Protein AF-A0A840ZL18-F1 (afdb_monomer_lite)

Secondary structure (DSSP, 8-state):
-----SGGGGGS--HHHHHHHHHHHHS---SHHHHHHHHHHHHHHT-------TTEEEEEETTEEEEEETTS------TTBTTHHHHHHHHHHHHHHTT--HHHHHHHHHHHHHHHT-S--BPPPPPP---TT---

Radius of gyration: 26.8 Å; chains: 1; bounding box: 100×50×44 Å

Sequence (136 aa):
MQHARSDYGHIQDTSAARELAELILSMQMGTPQGLRARQLARQVLGVPDHGEFAGRVPIHTNGTLRVIPKDEPVFLIRGQDVAGGDAVRAWADLAEKVGGAPDILAVARDHAAKMDAWPKKKVPDFAPTYNAGSRP

Foldseek 3Di:
DDDPDPPVVVVPPCVVVLVQLVVLCPDPDDDPVSQVSVVVSCVSVVNPPPDVPPQWDWDADPNDIDIGGNPDDDDDQDLQEPCRLVVLLVVLVVCVVVPHDPVVSVVSNVVSVVSVVDPHHDYPDDDPPPPPPDDD

Structure (mmCIF, N/CA/C/O backbone):
data_AF-A0A840ZL18-F1
#
_entry.id   AF-A0A840ZL18-F1
#
loop_
_atom_site.group_PDB
_atom_site.id
_atom_site.type_symbol
_atom_site.label_atom_id
_atom_site.label_alt_id
_atom_site.label_comp_id
_atom_site.label_asym_id
_atom_site.label_entity_id
_atom_site.label_seq_id
_atom_site.pdbx_PDB_ins_code
_atom_site.Cartn_x
_atom_site.Cartn_y
_atom_site.Cartn_z
_atom_site.occupancy
_atom_site.B_iso_or_equiv
_atom_site.auth_seq_id
_atom_site.auth_comp_id
_atom_site.auth_asym_id
_atom_site.auth_atom_id
_atom_site.pdbx_PDB_model_num
ATOM 1 N N . MET A 1 1 ? -55.539 30.199 31.048 1.00 42.22 1 MET A N 1
ATOM 2 C CA . MET A 1 1 ? -54.533 29.169 30.712 1.00 42.22 1 MET A CA 1
ATOM 3 C C . MET A 1 1 ? -53.332 29.876 30.103 1.00 42.22 1 MET A C 1
ATOM 5 O O . MET A 1 1 ? -53.420 30.316 28.967 1.00 42.22 1 MET A O 1
ATOM 9 N N . GLN A 1 2 ? -52.269 30.097 30.879 1.00 43.41 2 GLN A N 1
ATOM 10 C CA . GLN A 1 2 ? -51.015 30.665 30.368 1.00 43.41 2 GLN A CA 1
ATOM 11 C C . GLN A 1 2 ? -50.229 29.561 29.649 1.00 43.41 2 GLN A C 1
ATOM 13 O O . GLN A 1 2 ? -50.043 28.473 30.188 1.00 43.41 2 GLN A O 1
ATOM 18 N N . HIS A 1 3 ? -49.838 29.821 28.401 1.00 46.09 3 HIS A N 1
ATOM 19 C CA . HIS A 1 3 ? -49.130 28.875 27.545 1.00 46.09 3 HIS A CA 1
ATOM 20 C C . HIS A 1 3 ? -47.673 28.688 27.998 1.00 46.09 3 HIS A C 1
ATOM 22 O O . HIS A 1 3 ? -46.842 29.573 27.815 1.00 46.09 3 HIS A O 1
ATOM 28 N N . ALA A 1 4 ? -47.355 27.498 28.510 1.00 53.34 4 ALA A N 1
ATOM 29 C CA . ALA A 1 4 ? -45.996 27.011 28.751 1.00 53.34 4 ALA A CA 1
ATOM 30 C C . ALA A 1 4 ? -45.297 26.643 27.423 1.00 53.34 4 ALA A C 1
ATOM 32 O O . ALA A 1 4 ? -45.231 25.473 27.046 1.00 53.34 4 ALA A O 1
ATOM 33 N N . ARG A 1 5 ? -44.852 27.644 26.651 1.00 54.97 5 ARG A N 1
ATOM 34 C CA . ARG A 1 5 ? -44.162 27.425 25.360 1.00 54.97 5 ARG A CA 1
ATOM 35 C C . ARG A 1 5 ? -42.881 28.248 25.141 1.00 54.97 5 ARG A C 1
ATOM 37 O O . ARG A 1 5 ? -42.350 28.204 24.039 1.00 54.97 5 ARG A O 1
ATOM 44 N N . SER A 1 6 ? -42.344 28.940 26.149 1.00 50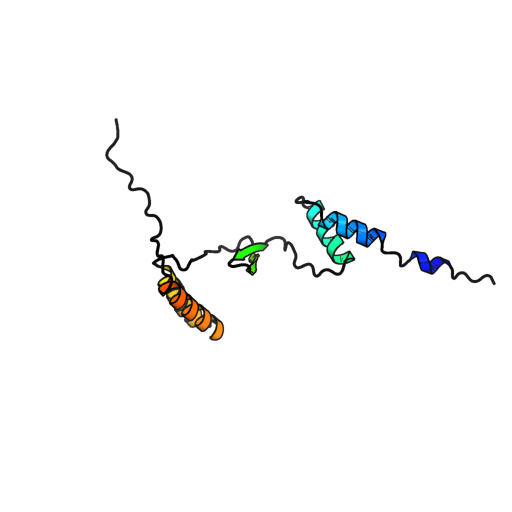.28 6 SER A N 1
ATOM 45 C CA . SER A 1 6 ? -41.041 29.630 26.029 1.00 50.28 6 SER A CA 1
ATOM 46 C C . SER A 1 6 ? -39.830 28.720 26.260 1.00 50.28 6 SER A C 1
ATOM 48 O O . SER A 1 6 ? -38.746 29.013 25.767 1.00 50.28 6 SER A O 1
ATOM 50 N N . ASP A 1 7 ? -40.005 27.598 26.959 1.00 51.28 7 ASP A N 1
ATOM 51 C CA . ASP A 1 7 ? -38.866 26.875 27.551 1.00 51.28 7 ASP A CA 1
ATOM 52 C C . ASP A 1 7 ? -38.237 25.830 26.612 1.00 51.28 7 ASP A C 1
ATOM 54 O O . ASP A 1 7 ? -37.193 25.257 26.915 1.00 51.28 7 ASP A O 1
ATOM 58 N N . TYR A 1 8 ? -38.817 25.616 25.425 1.00 48.91 8 TYR A N 1
ATOM 59 C CA . TYR A 1 8 ? -38.255 24.704 24.421 1.00 48.91 8 TYR A CA 1
ATOM 60 C C . TYR A 1 8 ? -37.012 25.264 23.707 1.00 48.91 8 TYR A C 1
ATOM 62 O O . TYR A 1 8 ? -36.269 24.492 23.103 1.00 48.91 8 TYR A O 1
ATOM 70 N N . GLY A 1 9 ? -36.750 26.575 23.785 1.00 44.97 9 GLY A N 1
ATOM 71 C CA . GLY A 1 9 ? -35.599 27.207 23.124 1.00 44.97 9 GLY A CA 1
ATOM 72 C C . GLY A 1 9 ? -34.242 26.841 23.739 1.00 44.97 9 GLY A C 1
ATOM 73 O O . GLY A 1 9 ? -33.252 26.742 23.022 1.00 44.97 9 GLY A O 1
ATOM 74 N N . HIS A 1 10 ? -34.197 26.559 25.045 1.00 50.66 10 HIS A N 1
ATOM 75 C CA . HIS A 1 10 ? -32.960 26.185 25.746 1.00 50.66 10 HIS A CA 1
ATOM 76 C C . HIS A 1 10 ? -32.538 24.724 25.535 1.00 50.66 10 HIS A C 1
ATOM 78 O O . HIS A 1 10 ? -31.429 24.349 25.904 1.00 50.66 10 HIS A O 1
ATOM 84 N N . ILE A 1 11 ? -33.391 23.891 24.932 1.00 53.47 11 ILE A N 1
ATOM 85 C CA . ILE A 1 11 ? -33.136 22.452 24.756 1.00 53.47 11 ILE A CA 1
ATOM 86 C C . ILE A 1 11 ? -32.239 22.177 23.529 1.00 53.47 11 ILE A C 1
ATOM 88 O O . ILE A 1 11 ? -31.705 21.079 23.392 1.00 53.47 11 ILE A O 1
ATOM 92 N N . GLN A 1 12 ? -32.032 23.161 22.643 1.00 57.00 12 GLN A N 1
ATOM 93 C CA . GLN A 1 12 ? -31.304 22.971 21.377 1.00 57.00 12 GLN A CA 1
ATOM 94 C C . GLN A 1 12 ? -30.042 23.822 21.210 1.00 57.00 12 GLN A C 1
ATOM 96 O O . GLN A 1 12 ? -29.362 23.691 20.187 1.00 57.00 12 GLN A O 1
ATOM 101 N N . ASP A 1 13 ? -29.687 24.656 22.190 1.00 74.19 13 ASP A N 1
ATOM 102 C CA . ASP A 1 13 ? -28.427 25.391 22.123 1.00 74.19 13 ASP A CA 1
ATOM 103 C C . ASP A 1 13 ? -27.250 24.451 22.419 1.00 74.19 13 ASP A C 1
ATOM 105 O O . ASP A 1 13 ? -26.918 24.141 23.562 1.00 74.19 13 ASP A O 1
ATOM 109 N N . THR A 1 14 ? -26.643 23.952 21.345 1.00 83.44 14 THR A N 1
ATOM 110 C CA . THR A 1 14 ? -25.467 23.077 21.389 1.00 83.44 14 THR A CA 1
ATOM 111 C C . THR A 1 14 ? -24.169 23.842 21.136 1.00 83.44 14 THR A C 1
ATOM 113 O O . THR A 1 14 ? -23.118 23.211 21.030 1.00 83.44 14 THR A O 1
ATOM 116 N N . SER A 1 15 ? -24.207 25.181 21.056 1.00 86.62 15 SER A N 1
ATOM 117 C CA . SER A 1 15 ? -23.044 26.022 20.728 1.00 86.62 15 SER A CA 1
ATOM 118 C C . SER A 1 15 ? -21.866 25.757 21.667 1.00 86.62 15 SER A C 1
ATOM 120 O O . SER A 1 15 ? -20.801 25.343 21.212 1.00 86.62 15 SER A O 1
ATOM 122 N N . ALA A 1 16 ? -22.098 25.833 22.978 1.00 88.12 16 ALA A N 1
ATOM 123 C CA . ALA A 1 16 ? -21.084 25.567 23.995 1.00 88.12 16 ALA A CA 1
ATOM 124 C C . ALA A 1 16 ? -20.511 24.138 23.917 1.00 88.12 16 ALA A C 1
ATOM 126 O O . ALA A 1 16 ? -19.318 23.926 24.130 1.00 88.12 16 ALA A O 1
ATOM 127 N N . ALA A 1 17 ? -21.339 23.142 23.581 1.00 89.44 17 ALA A N 1
ATOM 128 C CA . ALA A 1 17 ? -20.882 21.761 23.423 1.00 89.44 17 ALA A CA 1
ATOM 129 C C . ALA A 1 17 ? -19.977 21.595 22.191 1.00 89.44 17 ALA A C 1
ATOM 131 O O . ALA A 1 17 ? -19.004 20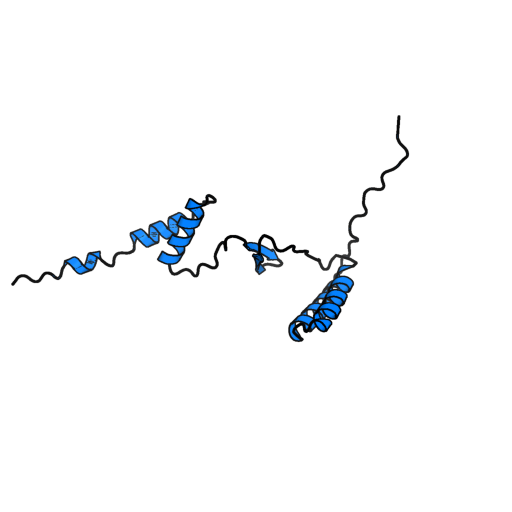.841 22.240 1.00 89.44 17 ALA A O 1
ATOM 132 N N . ARG A 1 18 ? -20.276 22.308 21.099 1.00 91.50 18 ARG A N 1
ATOM 133 C CA . ARG A 1 18 ? -19.463 22.309 19.875 1.00 91.50 18 ARG A CA 1
ATOM 134 C C . ARG A 1 18 ? -18.143 23.052 20.082 1.00 91.50 18 ARG A C 1
ATOM 136 O O . ARG A 1 18 ? -17.105 22.503 19.730 1.00 91.50 18 ARG A O 1
ATOM 143 N N . GLU A 1 19 ? -18.160 24.215 20.731 1.00 91.62 19 GLU A N 1
ATOM 144 C CA . GLU A 1 19 ? -16.941 24.965 21.080 1.00 91.62 19 GLU A CA 1
ATOM 145 C C . GLU A 1 19 ? -16.011 24.149 21.988 1.00 91.62 19 GLU A C 1
ATOM 147 O O . GLU A 1 19 ? -14.808 24.043 21.739 1.00 91.62 19 GLU A O 1
ATOM 152 N N . LEU A 1 20 ? -16.567 23.491 23.011 1.00 93.25 20 LEU A N 1
ATOM 153 C CA . LEU A 1 20 ? -15.802 22.590 23.871 1.00 93.25 20 LEU A CA 1
ATOM 154 C C . LEU A 1 20 ? -15.219 21.409 23.081 1.00 93.25 20 LEU A C 1
ATOM 156 O O . LEU A 1 20 ? -14.076 21.012 23.314 1.00 93.25 20 LEU A O 1
ATOM 160 N N . ALA A 1 21 ? -15.981 20.845 22.143 1.00 92.00 21 ALA A N 1
ATOM 161 C CA . ALA A 1 21 ? -15.506 19.760 21.296 1.00 92.00 21 ALA A CA 1
ATOM 162 C C . ALA A 1 21 ? -14.326 20.195 20.406 1.00 92.00 21 ALA A C 1
ATOM 164 O O . ALA A 1 21 ? -13.332 19.473 20.311 1.00 92.00 21 ALA A O 1
ATOM 165 N N . GLU A 1 22 ? -14.388 21.384 19.806 1.00 89.25 22 GLU A N 1
ATOM 166 C CA . GLU A 1 22 ? -13.284 21.959 19.027 1.00 89.25 22 GLU A CA 1
ATOM 167 C C . GLU A 1 22 ? -12.037 22.188 19.891 1.00 89.25 22 GLU A C 1
ATOM 169 O O . GLU A 1 22 ? -10.933 21.777 19.513 1.00 89.25 22 GLU A O 1
ATOM 174 N N . LEU A 1 23 ? -12.217 22.749 21.091 1.00 90.69 23 LEU A N 1
ATOM 175 C CA . LEU A 1 23 ? -11.133 22.958 22.048 1.00 90.69 23 LEU A CA 1
ATOM 176 C C . LEU A 1 23 ? -10.445 21.635 22.408 1.00 90.69 23 LEU A C 1
ATOM 178 O O . LEU A 1 23 ? -9.226 21.527 22.280 1.00 90.69 23 LEU A O 1
ATOM 182 N N . ILE A 1 24 ? -11.206 20.599 22.773 1.00 90.25 24 ILE A N 1
ATOM 183 C CA . ILE A 1 24 ? -10.672 19.266 23.101 1.00 90.25 24 ILE A CA 1
ATOM 184 C C . ILE A 1 24 ? -9.873 18.672 21.927 1.00 90.25 24 ILE A C 1
ATOM 186 O O . ILE A 1 24 ? -8.835 18.034 22.135 1.00 90.25 24 ILE A O 1
ATOM 190 N N . LEU A 1 25 ? -10.323 18.873 20.683 1.00 83.69 25 LEU A N 1
ATOM 191 C CA . LEU A 1 25 ? -9.617 18.369 19.501 1.00 83.69 25 LEU A CA 1
ATOM 192 C C . LEU A 1 25 ? -8.310 19.120 19.213 1.00 83.69 25 LEU A C 1
ATOM 194 O O . LEU A 1 25 ? -7.373 18.496 18.704 1.00 83.69 25 LEU A O 1
ATOM 198 N N . SER A 1 26 ? -8.212 20.395 19.601 1.00 83.88 26 SER A N 1
ATOM 199 C CA . SER A 1 26 ? -6.980 21.192 19.502 1.00 83.88 26 SER A CA 1
ATOM 200 C C . SER A 1 26 ? -5.896 20.798 20.520 1.00 83.88 26 SER A C 1
ATOM 202 O O . SER A 1 26 ? -4.713 21.057 20.299 1.00 83.88 26 SER A O 1
ATOM 204 N N . MET A 1 27 ? -6.266 20.134 21.622 1.00 85.19 27 MET A N 1
ATOM 205 C CA . MET A 1 27 ? -5.339 19.774 22.699 1.00 85.19 27 MET A CA 1
ATOM 206 C C . MET A 1 27 ? -4.550 18.491 22.388 1.00 85.19 27 MET A C 1
ATOM 208 O O . MET A 1 27 ? -5.108 17.490 21.931 1.00 85.19 27 MET A O 1
ATOM 212 N N . GLN A 1 28 ? -3.252 18.470 22.713 1.00 78.19 28 GLN A N 1
ATOM 213 C CA . GLN A 1 28 ? -2.401 17.273 22.612 1.00 78.19 28 GLN A CA 1
ATOM 214 C C . GLN A 1 28 ? -2.599 16.348 23.825 1.00 78.19 28 GLN A C 1
ATOM 216 O O . GLN A 1 28 ? -1.776 16.283 24.735 1.00 78.19 28 GLN A O 1
ATOM 221 N N . MET A 1 29 ? -3.729 15.644 23.856 1.00 79.62 29 MET A N 1
ATOM 222 C CA . MET A 1 29 ? -4.103 14.751 24.956 1.00 79.62 29 MET A CA 1
ATOM 223 C C . MET A 1 29 ? -3.864 13.283 24.583 1.00 79.62 29 MET A C 1
ATOM 225 O O . MET A 1 29 ? -4.596 12.735 23.765 1.00 79.62 29 MET A O 1
ATOM 229 N N . GLY A 1 30 ? -2.859 12.651 25.203 1.00 73.69 30 GLY A N 1
ATOM 230 C CA . GLY A 1 30 ? -2.481 11.247 24.959 1.00 73.69 30 GLY A CA 1
ATOM 231 C C . GLY A 1 30 ? -2.804 10.266 26.096 1.00 73.69 30 GLY A C 1
ATOM 232 O O . GLY A 1 30 ? -2.445 9.096 26.016 1.00 73.69 30 GLY A O 1
ATOM 233 N N . THR A 1 31 ? -3.447 10.718 27.177 1.00 86.06 31 THR A N 1
ATOM 234 C CA . THR A 1 31 ? -3.882 9.829 28.269 1.00 86.06 31 THR A CA 1
ATOM 235 C C . THR A 1 31 ? -5.146 9.056 27.874 1.00 86.06 31 THR A C 1
ATOM 237 O O . THR A 1 31 ? -5.911 9.546 27.041 1.00 86.06 31 THR A O 1
ATOM 240 N N . PRO A 1 32 ? -5.451 7.897 28.493 1.00 78.44 32 PRO A N 1
ATOM 241 C CA . PRO A 1 32 ? -6.671 7.139 28.190 1.00 78.44 32 PRO A CA 1
ATOM 242 C C . PRO A 1 32 ? -7.959 7.971 28.309 1.00 78.44 32 PRO A C 1
ATOM 244 O O . PRO A 1 32 ? -8.833 7.921 27.443 1.00 78.44 32 PRO A O 1
ATOM 247 N N . GLN A 1 33 ? -8.056 8.795 29.355 1.00 84.06 33 GLN A N 1
ATOM 248 C CA . GLN A 1 33 ? -9.168 9.723 29.556 1.00 84.06 33 GLN A CA 1
ATOM 249 C C . GLN A 1 33 ? -9.189 10.806 28.473 1.00 84.06 33 GLN A C 1
ATOM 251 O O . GLN A 1 33 ? -10.257 11.205 28.011 1.00 84.06 33 GLN A O 1
ATOM 256 N N . GLY A 1 34 ? -8.013 11.257 28.035 1.00 84.12 34 GLY A N 1
ATOM 257 C CA . GLY A 1 34 ? -7.897 12.263 26.996 1.00 84.12 34 GLY A CA 1
ATOM 258 C C . GLY A 1 34 ? -8.318 11.768 25.614 1.00 84.12 34 GLY A C 1
ATOM 259 O O . GLY A 1 34 ? -9.029 12.470 24.896 1.00 84.12 34 GLY A O 1
ATOM 260 N N . LEU A 1 35 ? -7.979 10.524 25.281 1.00 80.25 35 LEU A N 1
ATOM 261 C CA . LEU A 1 35 ? -8.453 9.862 24.067 1.00 80.25 35 LEU A CA 1
ATOM 262 C C . LEU A 1 35 ? -9.979 9.701 24.079 1.00 80.25 35 LEU A C 1
ATOM 264 O O . LEU A 1 35 ? -10.642 9.994 23.082 1.00 80.25 35 LEU A O 1
ATOM 268 N N . ARG A 1 36 ? -10.559 9.333 25.231 1.00 85.50 36 ARG A N 1
ATOM 269 C CA . ARG A 1 36 ? -12.018 9.249 25.398 1.00 85.50 36 ARG A CA 1
ATOM 270 C C . ARG A 1 36 ? -12.708 10.606 25.225 1.00 85.50 36 ARG A C 1
ATOM 272 O O . ARG A 1 36 ? -13.752 10.669 24.578 1.00 85.50 36 ARG A O 1
ATOM 279 N N . ALA A 1 37 ? -12.130 11.685 25.753 1.00 88.44 37 ALA A N 1
ATOM 280 C CA . ALA A 1 37 ? -12.656 13.039 25.569 1.00 88.44 37 ALA A CA 1
ATOM 281 C C . ALA A 1 37 ? -12.647 13.460 24.088 1.00 88.44 37 ALA A C 1
ATOM 283 O O . ALA A 1 37 ? -13.647 13.966 23.580 1.00 88.44 37 ALA A O 1
ATOM 284 N N . ARG A 1 38 ? -11.554 13.178 23.366 1.00 87.25 38 ARG A N 1
ATOM 285 C CA . ARG A 1 38 ? -11.427 13.458 21.923 1.00 87.25 38 ARG A CA 1
ATOM 286 C C . ARG A 1 38 ? -12.438 12.675 21.082 1.00 87.25 38 ARG A C 1
ATOM 288 O O . ARG A 1 38 ? -12.999 13.228 20.139 1.00 87.25 38 ARG A O 1
ATOM 295 N N . GLN A 1 39 ? -12.714 11.421 21.439 1.00 84.25 39 GLN A N 1
ATOM 296 C CA . GLN A 1 39 ? -13.758 10.620 20.796 1.00 84.25 39 GLN A CA 1
ATOM 297 C C . GLN A 1 39 ? -15.152 11.249 20.962 1.00 84.25 39 GLN A C 1
ATOM 299 O O . GLN A 1 39 ? -15.882 11.399 19.983 1.00 84.25 39 GLN A O 1
ATOM 304 N N . LEU A 1 40 ? -15.517 11.646 22.186 1.00 89.56 40 LEU A N 1
ATOM 305 C CA . LEU A 1 40 ? -16.807 12.290 22.465 1.00 89.56 40 LEU A CA 1
ATOM 306 C C . LEU A 1 40 ? -16.946 13.626 21.718 1.00 89.56 40 LEU A C 1
ATOM 308 O O . LEU A 1 40 ? -17.998 13.900 21.147 1.00 89.56 40 LEU A O 1
ATOM 312 N N . ALA A 1 41 ? -15.873 14.416 21.642 1.00 90.25 41 ALA A N 1
ATOM 313 C CA . ALA A 1 41 ? -15.848 15.662 20.880 1.00 90.25 41 ALA A CA 1
ATOM 314 C C . ALA A 1 41 ? -16.173 15.454 19.386 1.00 90.25 41 ALA A C 1
ATOM 316 O O . ALA A 1 41 ? -16.983 16.184 18.816 1.00 90.25 41 ALA A O 1
ATOM 317 N N . ARG A 1 42 ? -15.620 14.414 18.746 1.00 83.75 42 ARG A N 1
ATOM 318 C CA . ARG A 1 42 ? -15.952 14.083 17.345 1.00 83.75 42 ARG A CA 1
ATOM 319 C C . ARG A 1 42 ? -17.416 13.706 17.156 1.00 83.75 42 ARG A C 1
ATOM 321 O O . ARG A 1 42 ? -18.019 14.140 16.178 1.00 83.75 42 ARG A O 1
ATOM 328 N N . GLN A 1 43 ? -17.988 12.951 18.097 1.00 86.19 43 GLN A N 1
ATOM 329 C CA . GLN A 1 43 ? -19.409 12.584 18.069 1.00 86.19 43 GLN A CA 1
ATOM 330 C C . GLN A 1 43 ? -20.309 13.822 18.129 1.00 86.19 43 GLN A C 1
ATOM 332 O O . GLN A 1 43 ? -21.241 13.930 17.337 1.00 86.19 43 GLN A O 1
ATOM 337 N N . VAL A 1 44 ? -19.991 14.783 19.003 1.00 89.38 44 VAL A N 1
ATOM 338 C CA . VAL A 1 44 ? -20.718 16.062 19.109 1.00 89.38 44 VAL A CA 1
ATOM 339 C C . VAL A 1 44 ? -20.659 16.859 17.801 1.00 89.38 44 VAL A C 1
ATOM 341 O O . VAL A 1 44 ? -21.647 17.471 17.394 1.00 89.38 44 VAL A O 1
ATOM 344 N N . LEU A 1 45 ? -19.518 16.828 17.109 1.00 85.94 45 LEU A N 1
ATOM 345 C CA . LEU A 1 45 ? -19.323 17.548 15.850 1.00 85.94 45 LEU A CA 1
ATOM 346 C C . LEU A 1 45 ? -19.847 16.795 14.616 1.00 85.94 45 LEU A C 1
ATOM 348 O O . LEU A 1 45 ? -19.855 17.364 13.526 1.00 85.94 45 LEU A O 1
ATOM 352 N N . GLY A 1 46 ? -20.292 15.542 14.762 1.00 81.44 46 GLY A N 1
ATOM 353 C CA . GLY A 1 46 ? -20.686 14.693 13.634 1.00 81.44 46 GLY A CA 1
ATOM 354 C C . GLY A 1 46 ? -19.514 14.324 12.717 1.00 81.44 46 GLY A C 1
ATOM 355 O O . GLY A 1 46 ? -19.724 13.962 11.562 1.00 81.44 46 GLY A O 1
ATOM 356 N N . VAL A 1 47 ? -18.278 14.433 13.214 1.00 76.06 47 VAL A N 1
ATOM 357 C CA . VAL A 1 47 ? -17.077 14.038 12.475 1.00 76.06 47 VAL A CA 1
ATOM 358 C C . VAL A 1 47 ? -16.983 12.513 12.531 1.00 76.06 47 VAL A C 1
ATOM 360 O O . VAL A 1 47 ? -16.949 11.966 13.638 1.00 76.06 47 VAL A O 1
ATOM 363 N N . PRO A 1 48 ? -16.923 11.814 11.380 1.00 57.16 48 PRO A N 1
ATOM 364 C CA . PRO A 1 48 ? -16.717 10.375 11.353 1.00 57.16 48 PRO A CA 1
ATOM 365 C C . PRO A 1 48 ? -15.457 10.035 12.141 1.00 57.16 48 PRO A C 1
ATOM 367 O O . PRO A 1 48 ? -14.349 10.454 11.796 1.00 57.16 48 PRO A O 1
ATOM 370 N N . ASP A 1 49 ? -15.627 9.304 13.237 1.00 58.28 49 ASP A N 1
ATOM 371 C CA . ASP A 1 49 ? -14.497 8.853 14.028 1.00 58.28 49 ASP A CA 1
ATOM 372 C C . ASP A 1 49 ? -13.852 7.692 13.274 1.00 58.28 49 ASP A C 1
ATOM 374 O O . ASP A 1 49 ? -14.212 6.529 13.433 1.00 58.28 49 ASP A O 1
ATOM 378 N N . HIS A 1 50 ? -12.882 8.017 12.419 1.00 51.97 50 HIS A N 1
ATOM 379 C CA . HIS A 1 50 ? -11.974 7.014 11.866 1.00 51.97 50 HIS A CA 1
ATOM 380 C C . HIS A 1 50 ? -11.030 6.445 12.929 1.00 51.97 50 HIS A C 1
ATOM 382 O O . HIS A 1 50 ? -10.205 5.611 12.579 1.00 51.97 50 HIS A O 1
ATOM 388 N N . GLY A 1 51 ? -11.178 6.877 14.191 1.00 46.75 51 GLY A N 1
ATOM 389 C CA . GLY A 1 51 ? -10.611 6.268 15.376 1.00 46.75 51 GLY A CA 1
ATOM 390 C C . GLY A 1 51 ? -9.089 6.317 15.415 1.00 46.75 51 GLY A C 1
ATOM 391 O O . GLY A 1 51 ? -8.389 5.793 14.554 1.00 46.75 51 GLY A O 1
ATOM 392 N N . GLU A 1 52 ? -8.549 6.755 16.546 1.00 48.56 52 GLU A N 1
ATOM 393 C CA . GLU A 1 52 ? -7.552 5.864 17.129 1.00 48.56 52 GLU A CA 1
ATOM 394 C C . GLU A 1 52 ? -8.307 4.582 17.487 1.00 48.56 52 GLU A C 1
ATOM 396 O O . GLU A 1 52 ? -8.909 4.464 18.552 1.00 48.56 52 GLU A O 1
ATOM 401 N N . PHE A 1 53 ? -8.388 3.649 16.538 1.00 47.19 53 PHE A N 1
ATOM 402 C CA . PHE A 1 53 ? -8.827 2.303 16.857 1.00 47.19 53 PHE A CA 1
ATOM 403 C C . PHE A 1 53 ? -7.807 1.786 17.867 1.00 47.19 53 PHE A C 1
ATOM 405 O O . PHE A 1 53 ? -6.632 1.652 17.528 1.00 47.19 53 PHE A O 1
ATOM 412 N N . ALA A 1 54 ? -8.222 1.558 19.113 1.00 49.66 54 ALA A N 1
ATOM 413 C CA . ALA A 1 54 ? -7.373 0.915 20.105 1.00 49.66 54 ALA A CA 1
ATOM 414 C C . ALA A 1 54 ? -6.794 -0.363 19.472 1.00 49.66 54 ALA A C 1
ATOM 416 O O . ALA A 1 54 ? -7.541 -1.260 19.090 1.00 49.66 54 ALA A O 1
ATOM 417 N N . GLY A 1 55 ? -5.475 -0.391 19.261 1.00 62.72 55 GLY A N 1
ATOM 418 C CA . GLY A 1 55 ? -4.815 -1.477 18.535 1.00 62.72 55 GLY A CA 1
ATOM 419 C C . GLY A 1 55 ? -4.643 -1.274 17.025 1.00 62.72 55 GLY A C 1
ATOM 420 O O . GLY A 1 55 ? -4.408 -2.258 16.334 1.00 62.72 55 GLY A O 1
ATOM 421 N N . ARG A 1 56 ? -4.712 -0.049 16.487 1.00 68.69 56 ARG A N 1
ATOM 422 C CA . ARG A 1 56 ? -4.235 0.290 15.135 1.00 68.69 56 ARG A CA 1
ATOM 423 C C . ARG A 1 56 ? -3.285 1.489 15.150 1.00 68.69 56 ARG A C 1
ATOM 425 O O . ARG A 1 56 ? -3.396 2.356 16.011 1.00 68.69 56 ARG A O 1
ATOM 432 N N . VAL A 1 57 ? -2.360 1.543 14.196 1.00 76.81 57 VAL A N 1
ATOM 433 C CA . VAL A 1 57 ? -1.369 2.613 14.035 1.00 76.81 57 VAL A CA 1
ATOM 434 C C . VAL A 1 57 ? -1.464 3.248 12.641 1.00 76.81 57 VAL A C 1
ATOM 436 O O . VAL A 1 57 ? -1.655 2.536 11.648 1.00 76.81 57 VAL A O 1
ATOM 439 N N . PRO A 1 58 ? -1.361 4.587 12.536 1.00 80.31 58 PRO A N 1
ATOM 440 C CA . PRO A 1 58 ? -1.320 5.272 11.253 1.00 80.31 58 PRO A CA 1
ATOM 441 C C . PRO A 1 58 ? 0.065 5.138 10.604 1.00 80.31 58 PRO A C 1
ATOM 443 O O . PRO A 1 58 ? 1.089 5.401 11.231 1.00 80.31 58 PRO A O 1
ATOM 446 N N . ILE A 1 59 ? 0.097 4.802 9.318 1.00 81.31 59 ILE A N 1
ATOM 447 C CA . ILE A 1 59 ? 1.290 4.813 8.470 1.00 81.31 59 ILE A CA 1
ATOM 448 C C . ILE A 1 59 ? 1.084 5.826 7.350 1.00 81.31 59 ILE A C 1
ATOM 450 O O . ILE A 1 59 ? 0.123 5.743 6.586 1.00 81.31 59 ILE A O 1
ATOM 454 N N . HIS A 1 60 ? 2.029 6.754 7.220 1.00 84.25 60 HIS A N 1
ATOM 455 C CA . HIS A 1 60 ? 2.073 7.716 6.125 1.00 84.25 60 HIS A CA 1
ATOM 456 C C . HIS A 1 60 ? 3.125 7.279 5.103 1.00 84.25 60 HIS A C 1
ATOM 458 O O . HIS A 1 60 ? 4.306 7.178 5.428 1.00 84.25 60 HIS A O 1
ATOM 464 N N . THR A 1 61 ? 2.714 7.028 3.859 1.00 81.75 61 THR A N 1
ATOM 465 C CA . THR A 1 61 ? 3.625 6.676 2.754 1.00 81.75 61 THR A CA 1
ATOM 466 C C . THR A 1 61 ? 3.227 7.425 1.493 1.00 81.75 61 THR A C 1
ATOM 468 O O . THR A 1 61 ? 2.058 7.428 1.124 1.00 81.75 61 THR A O 1
ATOM 471 N N . ASN A 1 62 ? 4.186 8.086 0.833 1.00 80.06 62 ASN A N 1
ATOM 472 C CA . ASN A 1 62 ? 3.958 8.839 -0.411 1.00 80.06 62 ASN A CA 1
ATOM 473 C C . ASN A 1 62 ? 2.736 9.788 -0.348 1.00 80.06 62 ASN A C 1
ATOM 475 O O . ASN A 1 62 ? 1.947 9.853 -1.284 1.00 80.06 62 ASN A O 1
ATOM 479 N N . GLY A 1 63 ? 2.532 10.471 0.785 1.00 79.81 63 GLY A N 1
ATOM 480 C CA . GLY A 1 6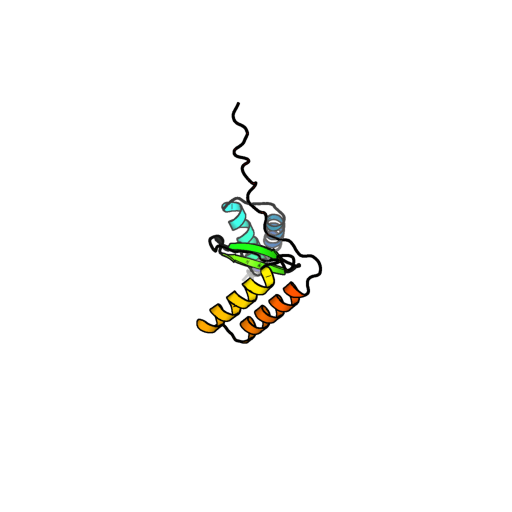3 ? 1.390 11.374 0.997 1.00 79.81 63 GLY A CA 1
ATOM 481 C C . GLY A 1 63 ? 0.044 10.689 1.277 1.00 79.81 63 GLY A C 1
ATOM 482 O O . GLY A 1 63 ? -0.955 11.375 1.453 1.00 79.81 63 GLY A O 1
ATOM 483 N N . THR A 1 64 ? 0.002 9.356 1.354 1.00 73.19 64 THR A N 1
ATOM 484 C CA . THR A 1 64 ? -1.204 8.580 1.675 1.00 73.19 64 THR A CA 1
ATOM 485 C C . THR A 1 64 ? -1.167 8.099 3.123 1.00 73.19 64 THR A C 1
ATOM 487 O O . THR A 1 64 ? -0.158 7.547 3.570 1.00 73.19 64 THR A O 1
ATOM 490 N N . LEU A 1 65 ? -2.281 8.266 3.840 1.00 79.56 65 LEU A N 1
ATOM 491 C CA . LEU A 1 65 ? -2.503 7.700 5.170 1.00 79.56 65 LEU A CA 1
ATOM 492 C C . LEU A 1 65 ? -3.135 6.308 5.050 1.00 79.56 65 LEU A C 1
ATOM 494 O O . LEU A 1 65 ? -4.155 6.136 4.384 1.00 79.56 65 LEU A O 1
ATOM 498 N N . ARG A 1 66 ? -2.556 5.322 5.735 1.00 79.12 66 ARG A N 1
ATOM 499 C CA . ARG A 1 66 ? -3.154 4.001 5.960 1.00 79.12 66 ARG A CA 1
ATOM 500 C C . ARG A 1 66 ? -3.193 3.692 7.447 1.00 79.12 66 ARG A C 1
ATOM 502 O O . ARG A 1 66 ? -2.348 4.163 8.196 1.00 79.12 66 ARG A O 1
ATOM 509 N N . VAL A 1 67 ? -4.166 2.895 7.868 1.00 81.50 67 VAL A N 1
ATOM 510 C CA . VAL A 1 67 ? -4.322 2.474 9.262 1.00 81.50 67 VAL A CA 1
ATOM 511 C C . VAL A 1 67 ? -4.179 0.958 9.303 1.00 81.50 67 VAL A C 1
ATOM 513 O O . VAL A 1 67 ? -4.949 0.260 8.648 1.00 81.50 67 VAL A O 1
ATOM 516 N N . ILE A 1 68 ? -3.194 0.462 10.048 1.00 84.94 68 ILE A N 1
ATOM 517 C CA . ILE A 1 68 ? -2.906 -0.973 10.191 1.00 84.94 68 ILE A CA 1
ATOM 518 C C . ILE A 1 68 ? -3.084 -1.404 11.651 1.00 84.94 68 ILE A C 1
ATOM 520 O O . ILE A 1 68 ? -2.905 -0.570 12.535 1.00 84.94 68 ILE A O 1
ATOM 524 N N . PRO A 1 69 ? -3.428 -2.660 11.959 1.00 85.69 69 PRO A N 1
ATOM 525 C CA . PRO A 1 69 ? -3.347 -3.189 13.318 1.00 85.69 69 PRO A CA 1
ATOM 526 C C . PRO A 1 69 ? -1.958 -2.997 13.945 1.00 85.69 69 PRO A C 1
ATOM 528 O O . PRO A 1 69 ? -0.935 -3.116 13.282 1.00 85.69 69 PRO A O 1
ATOM 531 N N . LYS A 1 70 ? -1.927 -2.678 15.241 1.00 81.31 70 LYS A N 1
ATOM 532 C CA . LYS A 1 70 ? -0.715 -2.351 16.006 1.00 81.31 70 LYS A CA 1
ATOM 533 C C . LYS A 1 70 ? 0.222 -3.549 16.132 1.00 81.31 70 LYS A C 1
ATOM 535 O O . LYS A 1 70 ? 1.435 -3.375 16.096 1.00 81.31 70 LYS A O 1
ATOM 540 N N . ASP A 1 71 ? -0.360 -4.731 16.284 1.00 86.00 71 ASP A N 1
ATOM 541 C CA . ASP A 1 71 ? 0.374 -5.977 16.494 1.00 86.00 71 ASP A CA 1
ATOM 542 C C . ASP A 1 71 ? 0.591 -6.742 15.178 1.00 86.00 71 ASP A C 1
ATOM 544 O O . ASP A 1 71 ? 1.131 -7.846 15.182 1.00 86.00 71 ASP A O 1
ATOM 548 N N . GLU A 1 72 ? 0.177 -6.167 14.041 1.00 85.44 72 GLU A N 1
ATOM 549 C CA . GLU A 1 72 ? 0.462 -6.736 12.729 1.00 85.44 72 GLU A CA 1
ATOM 550 C C . GLU A 1 72 ? 1.906 -6.396 12.333 1.00 85.44 72 GLU A C 1
ATOM 552 O O . GLU A 1 72 ? 2.259 -5.216 12.231 1.00 85.44 72 GLU A O 1
ATOM 557 N N . PRO A 1 73 ? 2.772 -7.402 12.113 1.00 89.69 73 PRO A N 1
ATOM 558 C CA . PRO A 1 73 ? 4.120 -7.148 11.640 1.00 89.69 73 PRO A CA 1
ATOM 559 C C . PRO A 1 73 ? 4.060 -6.614 10.209 1.00 89.69 73 PRO A C 1
ATOM 561 O O . PRO A 1 73 ? 3.524 -7.261 9.309 1.00 89.69 73 PRO A O 1
ATOM 564 N N . VAL A 1 74 ? 4.653 -5.443 9.986 1.00 90.62 74 VAL A N 1
ATOM 565 C CA . VAL A 1 74 ? 4.693 -4.802 8.669 1.00 90.62 74 VAL A CA 1
ATOM 566 C C . VAL A 1 74 ? 6.130 -4.579 8.228 1.00 90.62 74 VAL A C 1
ATOM 568 O O . VAL A 1 74 ? 6.979 -4.138 9.001 1.00 90.62 74 VAL A O 1
ATOM 571 N N . PHE A 1 75 ? 6.389 -4.860 6.952 1.00 90.69 75 PHE A N 1
ATOM 572 C CA . PHE A 1 75 ? 7.673 -4.638 6.301 1.00 90.69 75 PHE A CA 1
ATOM 573 C C . PHE A 1 75 ? 7.495 -3.733 5.079 1.00 90.69 75 PHE A C 1
ATOM 575 O O . PHE A 1 75 ? 6.617 -3.965 4.248 1.00 90.69 75 PHE A O 1
ATOM 582 N N . LEU A 1 76 ? 8.320 -2.689 4.967 1.00 91.00 76 LEU A N 1
ATOM 583 C CA . LEU A 1 76 ? 8.287 -1.744 3.850 1.00 91.00 76 LEU A CA 1
ATOM 584 C C . LEU A 1 76 ? 9.469 -1.994 2.913 1.00 91.00 76 LEU A C 1
ATOM 586 O O . LEU A 1 76 ? 10.614 -1.734 3.278 1.00 91.00 76 LEU A O 1
ATOM 590 N N . ILE A 1 77 ? 9.177 -2.385 1.673 1.00 93.25 77 ILE A N 1
ATOM 591 C CA . ILE A 1 77 ? 10.173 -2.477 0.601 1.00 93.25 77 ILE A CA 1
ATOM 592 C C . ILE A 1 77 ? 10.111 -1.205 -0.244 1.00 93.25 77 ILE A C 1
ATOM 594 O O . ILE A 1 77 ? 9.048 -0.785 -0.700 1.00 93.25 77 ILE A O 1
ATOM 598 N N . ARG A 1 78 ? 11.262 -0.565 -0.455 1.00 93.50 78 ARG A N 1
ATOM 599 C CA . ARG A 1 78 ? 11.378 0.652 -1.272 1.00 93.50 78 ARG A CA 1
ATOM 600 C C . ARG A 1 78 ? 11.929 0.313 -2.652 1.00 93.50 78 ARG A C 1
ATOM 602 O O . ARG A 1 78 ? 12.768 -0.567 -2.769 1.00 93.50 78 ARG A O 1
ATOM 609 N N . GLY A 1 79 ? 11.572 1.083 -3.683 1.00 95.69 79 GLY A N 1
ATOM 610 C CA . GLY A 1 79 ? 12.085 0.858 -5.048 1.00 95.69 79 GLY A CA 1
ATOM 611 C C . GLY A 1 79 ? 13.606 0.964 -5.202 1.00 95.69 79 GLY A C 1
ATOM 612 O O . GLY A 1 79 ? 14.177 0.381 -6.119 1.00 95.69 79 GLY A O 1
ATOM 613 N N . GLN A 1 80 ? 14.281 1.638 -4.269 1.00 96.50 80 GLN A N 1
ATOM 614 C CA . GLN A 1 80 ? 15.743 1.666 -4.217 1.00 96.50 80 GLN A CA 1
ATOM 615 C C . GLN A 1 80 ? 16.372 0.351 -3.740 1.00 96.50 80 GLN A C 1
ATOM 617 O O . GLN A 1 80 ? 17.581 0.215 -3.841 1.00 96.50 80 GLN A O 1
ATOM 622 N N . ASP A 1 81 ? 15.613 -0.583 -3.172 1.00 95.06 81 ASP A N 1
ATOM 623 C CA . ASP A 1 81 ? 16.158 -1.880 -2.779 1.00 95.06 81 ASP A CA 1
ATOM 624 C C . ASP A 1 81 ? 16.492 -2.691 -4.037 1.00 95.06 81 ASP A C 1
ATOM 626 O O . ASP A 1 81 ? 15.669 -2.805 -4.954 1.00 95.06 81 ASP A O 1
ATOM 630 N N . VAL A 1 82 ? 17.714 -3.217 -4.106 1.00 95.81 82 VAL A N 1
ATOM 631 C CA . VAL A 1 82 ? 18.159 -4.051 -5.227 1.00 95.81 82 VAL A CA 1
ATOM 632 C C . VAL A 1 82 ? 17.347 -5.344 -5.334 1.00 95.81 82 VAL A C 1
ATOM 634 O O . VAL A 1 82 ? 17.033 -5.753 -6.444 1.00 95.81 82 VAL A O 1
ATOM 637 N N . ALA A 1 83 ? 16.935 -5.930 -4.206 1.00 95.75 83 ALA A N 1
ATOM 638 C CA . ALA A 1 83 ? 16.129 -7.149 -4.161 1.00 95.75 83 ALA A CA 1
ATOM 639 C C . ALA A 1 83 ? 14.618 -6.860 -4.205 1.00 95.75 83 ALA A C 1
ATOM 641 O O . ALA A 1 83 ? 13.795 -7.775 -4.194 1.00 95.75 83 ALA A O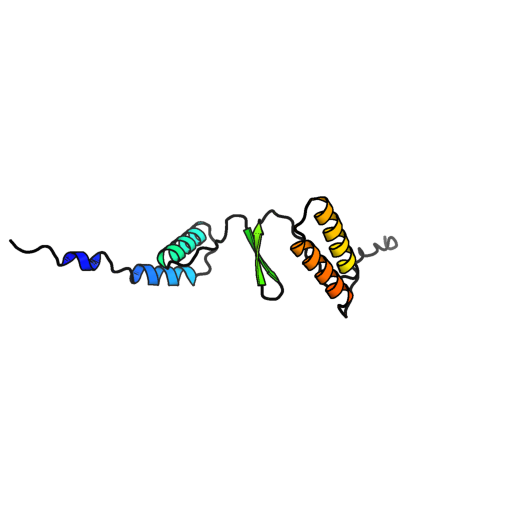 1
ATOM 642 N N . GLY A 1 84 ? 14.230 -5.581 -4.227 1.00 96.88 84 GLY A N 1
ATOM 643 C CA . GLY A 1 84 ? 12.848 -5.192 -3.990 1.00 96.88 84 GLY A CA 1
ATOM 644 C C . GLY A 1 84 ? 11.873 -5.631 -5.084 1.00 96.88 84 GLY A C 1
ATOM 645 O O . GLY A 1 84 ? 10.780 -6.091 -4.764 1.00 96.88 84 GLY A O 1
ATOM 646 N N . GLY A 1 85 ? 12.261 -5.519 -6.359 1.00 98.12 85 GLY A N 1
ATOM 647 C CA . GLY A 1 85 ? 11.419 -5.958 -7.479 1.00 98.12 85 GLY A CA 1
ATOM 648 C C . GLY A 1 85 ? 11.169 -7.468 -7.446 1.00 98.12 85 GLY A C 1
ATOM 649 O O . GLY A 1 85 ? 10.025 -7.913 -7.543 1.00 98.12 85 GLY A O 1
ATOM 650 N N . ASP A 1 86 ? 12.225 -8.249 -7.209 1.00 98.25 86 ASP A N 1
ATOM 651 C CA . ASP A 1 86 ? 12.149 -9.709 -7.103 1.00 98.25 86 ASP A CA 1
ATOM 652 C C . ASP A 1 86 ? 11.274 -10.154 -5.928 1.00 98.25 86 ASP A C 1
ATOM 654 O O . ASP A 1 86 ? 10.417 -11.021 -6.095 1.00 98.25 86 ASP A O 1
ATOM 658 N N . ALA A 1 87 ? 11.424 -9.518 -4.762 1.00 97.94 87 ALA A N 1
ATOM 659 C CA . ALA A 1 87 ? 10.614 -9.818 -3.585 1.00 97.94 87 ALA A CA 1
ATOM 660 C C . ALA A 1 87 ? 9.113 -9.581 -3.832 1.00 97.94 87 ALA A C 1
ATOM 662 O O . ALA A 1 87 ? 8.286 -10.409 -3.449 1.00 97.94 87 ALA A O 1
ATOM 663 N N . VAL A 1 88 ? 8.748 -8.481 -4.501 1.00 98.25 88 VAL A N 1
ATOM 664 C CA . VAL A 1 88 ? 7.341 -8.170 -4.807 1.00 98.25 88 VAL A CA 1
ATOM 665 C C . VAL A 1 88 ? 6.765 -9.129 -5.853 1.00 98.25 88 VAL A C 1
ATOM 667 O O . VAL A 1 88 ? 5.621 -9.561 -5.705 1.00 98.25 88 VAL A O 1
ATOM 670 N N . ARG A 1 89 ? 7.543 -9.521 -6.875 1.00 98.56 89 ARG A N 1
ATOM 671 C CA . ARG A 1 89 ? 7.114 -10.548 -7.847 1.00 98.56 89 ARG A CA 1
ATOM 672 C C . ARG A 1 89 ? 6.897 -11.898 -7.169 1.00 98.56 89 ARG A C 1
ATOM 674 O O . ARG A 1 89 ? 5.833 -12.488 -7.329 1.00 98.56 89 ARG A O 1
ATOM 681 N N . ALA A 1 90 ? 7.844 -12.327 -6.335 1.00 98.44 90 ALA A N 1
ATOM 682 C CA . ALA A 1 90 ? 7.720 -13.563 -5.569 1.00 98.44 90 ALA A CA 1
ATOM 683 C C . ALA A 1 90 ? 6.491 -13.547 -4.645 1.00 98.44 90 ALA A C 1
ATOM 685 O O . ALA A 1 90 ? 5.767 -14.537 -4.563 1.00 98.44 90 ALA A O 1
ATOM 686 N N . TRP A 1 91 ? 6.214 -12.417 -3.985 1.00 98.25 91 TRP A N 1
ATOM 687 C CA . TRP A 1 91 ? 4.996 -12.254 -3.193 1.00 98.25 91 TRP A CA 1
ATOM 688 C C . TRP A 1 91 ? 3.730 -12.397 -4.047 1.00 98.25 91 TRP A C 1
ATOM 690 O O . TRP A 1 91 ? 2.820 -13.113 -3.639 1.00 98.25 91 TRP A O 1
ATOM 700 N N . ALA A 1 92 ? 3.673 -11.773 -5.229 1.00 98.38 92 ALA A N 1
ATOM 701 C CA . ALA A 1 92 ? 2.511 -11.867 -6.112 1.00 98.38 92 ALA A CA 1
ATOM 702 C C . ALA A 1 92 ? 2.248 -13.318 -6.548 1.00 98.38 92 ALA A C 1
ATOM 704 O O . ALA A 1 92 ? 1.113 -13.783 -6.482 1.00 98.38 92 ALA A O 1
ATOM 705 N N . ASP A 1 93 ? 3.294 -14.065 -6.904 1.00 98.50 93 ASP A N 1
ATOM 706 C CA . ASP A 1 93 ? 3.166 -15.470 -7.310 1.00 98.50 93 ASP A CA 1
ATOM 707 C C . ASP A 1 93 ? 2.720 -16.378 -6.150 1.00 98.50 93 ASP A C 1
ATOM 709 O O . ASP A 1 93 ? 2.023 -17.373 -6.354 1.00 98.50 93 ASP A O 1
ATOM 713 N N . LEU A 1 94 ? 3.104 -16.053 -4.912 1.00 98.56 94 LEU A N 1
ATOM 714 C CA . LEU A 1 94 ? 2.616 -16.747 -3.717 1.00 98.56 94 LEU A CA 1
ATOM 715 C C . LEU A 1 94 ? 1.166 -16.371 -3.392 1.00 98.56 94 LEU A C 1
ATOM 717 O O . LEU A 1 94 ? 0.371 -17.249 -3.059 1.00 98.56 94 LEU A O 1
ATOM 721 N N . ALA A 1 95 ? 0.811 -15.092 -3.518 1.00 98.12 95 ALA A N 1
ATOM 722 C CA . ALA A 1 95 ? -0.541 -14.594 -3.296 1.00 98.12 95 ALA A CA 1
ATOM 723 C C . ALA A 1 95 ? -1.534 -15.197 -4.303 1.00 98.12 95 ALA A C 1
ATOM 725 O O . ALA A 1 95 ? -2.634 -15.593 -3.927 1.00 98.12 95 ALA A O 1
ATOM 726 N N . GLU A 1 96 ? -1.133 -15.341 -5.566 1.00 98.44 96 GLU A N 1
ATOM 727 C CA . GLU A 1 96 ? -1.929 -15.992 -6.611 1.00 98.44 96 GLU A CA 1
ATOM 728 C C . GLU A 1 96 ? -2.282 -17.437 -6.243 1.00 98.44 96 GLU A C 1
ATOM 730 O O . GLU A 1 96 ? -3.440 -17.842 -6.343 1.00 98.44 96 GLU A O 1
ATOM 735 N N . LYS A 1 97 ? -1.315 -18.195 -5.709 1.00 98.31 97 LYS A N 1
ATOM 736 C CA . LYS A 1 97 ? -1.520 -19.590 -5.278 1.00 98.31 97 LYS A CA 1
ATOM 737 C C . LYS A 1 97 ? -2.534 -19.741 -4.145 1.00 98.31 97 LYS A C 1
ATOM 739 O O . LYS A 1 97 ? -3.113 -20.814 -4.007 1.00 98.31 97 LYS A O 1
ATOM 744 N N . VAL A 1 98 ? -2.748 -18.698 -3.342 1.00 98.00 98 VAL A N 1
ATOM 745 C CA . VAL A 1 98 ? -3.740 -18.692 -2.253 1.00 98.00 98 VAL A CA 1
ATOM 746 C C . VAL A 1 98 ? -5.034 -17.956 -2.626 1.00 98.00 98 VAL A C 1
ATOM 748 O O . VAL A 1 98 ? -5.861 -17.701 -1.756 1.00 98.00 98 VAL A O 1
ATOM 751 N N . GLY A 1 99 ? -5.236 -17.639 -3.911 1.00 97.88 99 GLY A N 1
ATOM 752 C CA . GLY A 1 99 ? -6.470 -17.025 -4.410 1.00 97.88 99 GLY A CA 1
ATOM 753 C C . GLY A 1 99 ? -6.510 -15.500 -4.303 1.00 97.88 99 GLY A C 1
ATOM 754 O O . GLY A 1 99 ? -7.586 -14.922 -4.157 1.00 97.88 99 GLY A O 1
ATOM 755 N N . GLY A 1 100 ? -5.351 -14.840 -4.351 1.00 97.19 100 GLY A N 1
ATOM 756 C CA . GLY A 1 100 ? -5.258 -13.382 -4.393 1.00 97.19 100 GLY A CA 1
ATOM 757 C C . GLY A 1 100 ? -6.071 -12.777 -5.543 1.00 97.19 100 GLY A C 1
ATOM 758 O O . GLY A 1 100 ? -6.150 -13.338 -6.635 1.00 97.19 100 GLY A O 1
ATOM 759 N N . ALA A 1 101 ? -6.678 -11.616 -5.293 1.00 96.88 101 ALA A N 1
ATOM 760 C CA . ALA A 1 101 ? -7.519 -10.944 -6.276 1.00 96.88 101 ALA A CA 1
ATOM 761 C C . ALA A 1 101 ? -6.696 -10.510 -7.515 1.00 96.88 101 ALA A C 1
ATOM 763 O O . ALA A 1 101 ? -5.639 -9.893 -7.340 1.00 96.88 101 ALA A O 1
ATOM 764 N N . PRO A 1 102 ? -7.141 -10.799 -8.757 1.00 96.44 102 PRO A N 1
ATOM 765 C CA . PRO A 1 102 ? -6.338 -10.567 -9.964 1.00 96.44 102 PRO A CA 1
ATOM 766 C C . PRO A 1 102 ? -5.869 -9.121 -10.163 1.00 96.44 102 PRO A C 1
ATOM 768 O O . PRO A 1 102 ? -4.757 -8.884 -10.634 1.00 96.44 102 PRO A O 1
ATOM 771 N N . ASP A 1 103 ? -6.694 -8.150 -9.780 1.00 96.50 103 ASP A N 1
ATOM 772 C CA . ASP A 1 103 ? -6.378 -6.722 -9.827 1.00 96.50 103 ASP A CA 1
ATOM 773 C C . ASP A 1 103 ? -5.244 -6.351 -8.858 1.00 96.50 103 ASP A C 1
ATOM 775 O O . ASP A 1 103 ? -4.329 -5.612 -9.223 1.00 96.50 103 ASP A O 1
ATOM 779 N N . ILE A 1 104 ? -5.235 -6.928 -7.655 1.00 96.38 104 ILE A N 1
ATOM 780 C CA . ILE A 1 104 ? -4.159 -6.742 -6.673 1.00 96.38 104 ILE A CA 1
ATOM 781 C C . ILE A 1 104 ? -2.847 -7.361 -7.164 1.00 96.38 104 ILE A C 1
ATOM 783 O O . ILE A 1 104 ? -1.785 -6.746 -7.030 1.00 96.38 104 ILE A O 1
ATOM 787 N N . LEU A 1 105 ? -2.908 -8.549 -7.770 1.00 97.81 105 LEU A N 1
ATOM 788 C CA . LEU A 1 105 ? -1.733 -9.217 -8.338 1.00 97.81 105 LEU A CA 1
ATOM 789 C C . LEU A 1 105 ? -1.120 -8.397 -9.480 1.00 97.81 105 LEU A C 1
ATOM 791 O O . LEU A 1 105 ? 0.101 -8.228 -9.532 1.00 97.81 105 LEU A O 1
ATOM 795 N N . ALA A 1 106 ? -1.958 -7.842 -10.360 1.00 97.62 106 ALA A N 1
ATOM 796 C CA . ALA A 1 106 ? -1.519 -6.956 -11.435 1.00 97.62 106 ALA A CA 1
ATOM 797 C C . ALA A 1 106 ? -0.829 -5.699 -10.882 1.00 97.62 106 ALA A C 1
ATOM 799 O O . ALA A 1 106 ? 0.288 -5.378 -11.284 1.00 97.62 106 ALA A O 1
ATOM 800 N N . VAL A 1 107 ? -1.429 -5.040 -9.882 1.00 97.19 107 VAL A N 1
ATOM 801 C CA . VAL A 1 107 ? -0.847 -3.849 -9.238 1.00 97.19 107 VAL A CA 1
ATOM 802 C C . VAL A 1 107 ? 0.510 -4.139 -8.589 1.00 97.19 107 VAL A C 1
ATOM 804 O O . VAL A 1 107 ? 1.397 -3.278 -8.612 1.00 97.19 107 VAL A O 1
ATOM 807 N N . ALA A 1 108 ? 0.694 -5.324 -8.004 1.00 97.75 108 ALA A N 1
ATOM 808 C CA . ALA A 1 108 ? 1.966 -5.722 -7.408 1.00 97.75 108 ALA A CA 1
ATOM 809 C C . ALA A 1 108 ? 3.050 -5.966 -8.466 1.00 97.75 108 ALA A C 1
ATOM 811 O O . ALA A 1 108 ? 4.164 -5.459 -8.328 1.00 97.75 108 ALA A O 1
ATOM 812 N N . ARG A 1 109 ? 2.716 -6.669 -9.553 1.00 98.44 109 ARG A N 1
ATOM 813 C CA . ARG A 1 109 ? 3.631 -6.901 -10.684 1.00 98.44 109 ARG A CA 1
ATOM 814 C C . ARG A 1 109 ? 4.038 -5.581 -11.355 1.00 98.44 109 ARG A C 1
ATOM 816 O O . ARG A 1 109 ? 5.224 -5.363 -11.599 1.00 98.44 109 ARG A O 1
ATOM 823 N N . ASP A 1 110 ? 3.098 -4.653 -11.521 1.00 98.38 110 ASP A N 1
ATOM 824 C CA . ASP A 1 110 ? 3.373 -3.295 -12.006 1.00 98.38 110 ASP A CA 1
ATOM 825 C C . ASP A 1 110 ? 4.283 -2.505 -11.056 1.00 98.38 110 ASP A C 1
ATOM 827 O O . ASP A 1 110 ? 5.174 -1.771 -11.496 1.00 98.38 110 ASP A O 1
ATOM 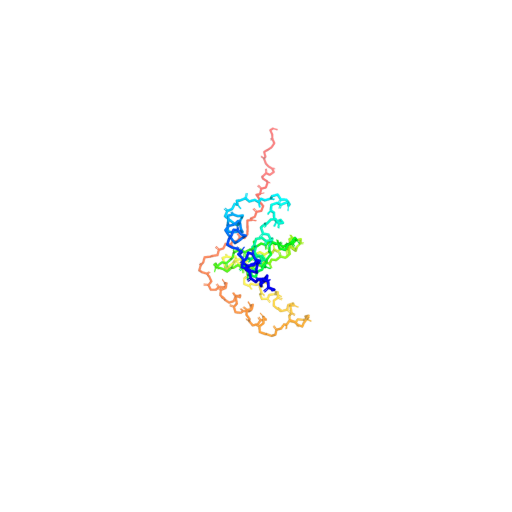831 N N . HIS A 1 111 ? 4.086 -2.635 -9.740 1.00 97.56 111 HIS A N 1
ATOM 832 C CA . HIS A 1 111 ? 4.986 -2.025 -8.762 1.00 97.56 111 HIS A CA 1
ATOM 833 C C . HIS A 1 111 ? 6.391 -2.601 -8.857 1.00 97.56 111 HIS A C 1
ATOM 835 O O . HIS A 1 111 ? 7.340 -1.823 -8.844 1.00 97.56 111 HIS A O 1
ATOM 841 N N . ALA A 1 112 ? 6.543 -3.916 -9.004 1.00 98.44 112 ALA A N 1
ATOM 842 C CA . ALA A 1 112 ? 7.855 -4.524 -9.173 1.00 98.44 112 ALA A CA 1
ATOM 843 C C . ALA A 1 112 ? 8.591 -3.964 -10.401 1.00 98.44 112 ALA A C 1
ATOM 845 O O . ALA A 1 112 ? 9.741 -3.553 -10.276 1.00 98.44 112 ALA A O 1
ATOM 846 N N . ALA A 1 113 ? 7.908 -3.823 -11.542 1.00 98.50 113 ALA A N 1
ATOM 847 C CA . ALA A 1 113 ? 8.491 -3.208 -12.737 1.00 98.50 113 ALA A CA 1
ATOM 848 C C . ALA A 1 113 ? 8.935 -1.750 -12.493 1.00 98.50 113 ALA A C 1
ATOM 850 O O . ALA A 1 113 ? 10.020 -1.337 -12.906 1.00 98.50 113 ALA A O 1
ATOM 851 N N . LYS A 1 114 ? 8.136 -0.963 -11.758 1.00 98.00 114 LYS A N 1
ATOM 852 C CA . LYS A 1 114 ? 8.515 0.404 -11.345 1.00 98.00 114 LYS A CA 1
ATOM 853 C C . LYS A 1 114 ? 9.708 0.412 -10.393 1.00 98.00 114 LYS A C 1
ATOM 855 O O . LYS A 1 114 ? 10.520 1.335 -10.438 1.00 98.00 114 LYS A O 1
ATOM 860 N N . MET A 1 115 ? 9.809 -0.587 -9.519 1.00 98.19 115 MET A N 1
ATOM 861 C CA . MET A 1 115 ? 10.956 -0.744 -8.636 1.00 98.19 115 MET A CA 1
ATOM 862 C C . MET A 1 115 ? 12.202 -1.058 -9.454 1.00 98.19 115 MET A C 1
ATOM 864 O O . MET A 1 115 ? 13.218 -0.417 -9.222 1.00 98.19 115 MET A O 1
ATOM 868 N N . ASP A 1 116 ? 12.145 -1.958 -10.432 1.00 97.94 116 ASP A N 1
ATOM 869 C CA . ASP A 1 116 ? 13.276 -2.279 -11.317 1.00 97.94 116 ASP A CA 1
ATOM 870 C C . ASP A 1 116 ? 13.776 -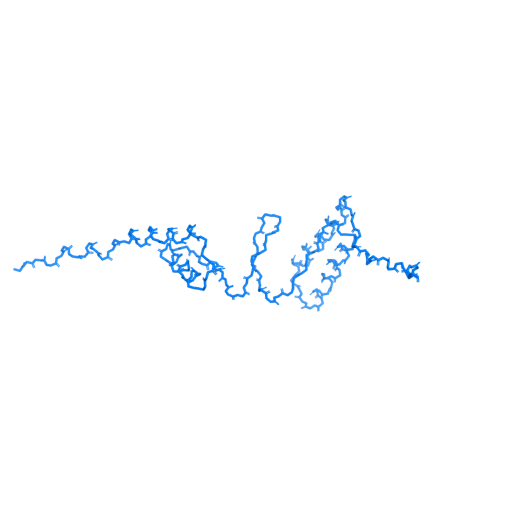1.047 -12.078 1.00 97.94 116 ASP A C 1
ATOM 872 O O . ASP A 1 116 ? 14.976 -0.783 -12.110 1.00 97.94 116 ASP A O 1
ATOM 876 N N . ALA A 1 117 ? 12.847 -0.234 -12.588 1.00 97.88 117 ALA A N 1
ATOM 877 C CA . ALA A 1 117 ? 13.144 1.015 -13.285 1.00 97.88 117 ALA A CA 1
ATOM 878 C C . ALA A 1 117 ? 13.657 2.146 -12.370 1.00 97.88 117 ALA A C 1
ATOM 880 O O . ALA A 1 117 ? 14.014 3.224 -12.853 1.00 97.88 117 ALA A O 1
ATOM 881 N N . TRP A 1 118 ? 13.683 1.951 -11.048 1.00 97.75 118 TRP A N 1
ATOM 882 C CA . TRP A 1 118 ? 14.098 2.995 -10.121 1.00 97.75 118 TRP A CA 1
ATOM 883 C C . TRP A 1 118 ? 15.608 3.277 -10.243 1.00 97.75 118 TRP A C 1
ATOM 885 O O . TRP A 1 118 ? 16.420 2.377 -10.015 1.00 97.75 118 TRP A O 1
ATOM 895 N N . PRO A 1 119 ? 16.023 4.530 -10.519 1.00 96.62 119 PRO A N 1
ATOM 896 C CA . PRO A 1 119 ? 17.379 4.829 -10.991 1.00 96.62 119 PRO A CA 1
ATOM 897 C C . PRO A 1 119 ? 18.477 4.620 -9.942 1.00 96.62 119 PRO A C 1
ATOM 899 O O . PRO A 1 119 ? 19.641 4.443 -10.287 1.00 96.62 119 PRO A O 1
ATOM 902 N N . LYS A 1 120 ? 18.136 4.662 -8.648 1.00 95.31 120 LYS A N 1
ATOM 903 C CA . LYS A 1 120 ? 19.107 4.549 -7.552 1.00 95.31 120 LYS A CA 1
ATOM 904 C C . LYS A 1 120 ? 18.877 3.280 -6.750 1.00 95.31 120 LYS A C 1
ATOM 906 O O . LYS A 1 120 ? 17.908 3.217 -5.999 1.00 95.31 120 LYS A O 1
ATOM 911 N N . LYS A 1 121 ? 19.805 2.329 -6.833 1.00 95.25 121 LYS A N 1
ATOM 912 C CA . LYS A 1 121 ? 19.751 1.066 -6.088 1.00 95.25 121 LYS A CA 1
ATOM 913 C C . LYS A 1 121 ? 20.676 1.053 -4.870 1.00 95.25 121 LYS A C 1
ATOM 915 O O . LYS A 1 121 ? 21.703 1.729 -4.849 1.00 95.25 121 LYS A O 1
ATOM 920 N N . LYS A 1 122 ? 20.281 0.304 -3.845 1.00 93.38 122 LYS A N 1
ATOM 921 C CA . LYS A 1 122 ? 21.006 0.057 -2.601 1.00 93.38 122 LYS A CA 1
ATOM 922 C C . LYS A 1 122 ? 20.890 -1.420 -2.244 1.00 93.38 122 LYS A C 1
ATOM 924 O O . LYS A 1 122 ? 19.814 -2.001 -2.358 1.00 93.38 122 LYS A O 1
ATOM 929 N N . VAL A 1 123 ? 22.003 -1.987 -1.798 1.00 88.38 123 VAL A N 1
ATOM 930 C CA . VAL A 1 123 ? 22.045 -3.312 -1.176 1.00 88.38 123 VAL A CA 1
ATOM 931 C C . VAL A 1 123 ? 21.716 -3.132 0.312 1.00 88.38 123 VAL A C 1
ATOM 933 O O . VAL A 1 123 ? 22.174 -2.139 0.887 1.00 88.38 123 VAL A O 1
ATOM 936 N N . PRO A 1 124 ? 20.922 -4.023 0.932 1.00 80.75 124 PRO A N 1
ATOM 937 C CA . PRO A 1 124 ? 20.771 -4.057 2.384 1.00 80.75 124 PRO A CA 1
ATOM 938 C C . PRO A 1 124 ? 22.133 -4.115 3.086 1.00 80.75 124 PRO A C 1
ATOM 940 O O . PRO A 1 124 ? 23.063 -4.743 2.578 1.00 80.75 124 PRO A O 1
ATOM 943 N N . ASP A 1 125 ? 22.255 -3.450 4.235 1.00 79.38 125 ASP A N 1
ATOM 944 C CA . ASP A 1 125 ? 23.523 -3.385 4.961 1.00 79.38 125 ASP A CA 1
ATOM 945 C C . ASP A 1 125 ? 24.019 -4.799 5.307 1.00 79.38 125 ASP A C 1
ATOM 947 O O . ASP A 1 125 ? 23.284 -5.618 5.864 1.00 79.38 125 ASP A O 1
ATOM 951 N N . PHE A 1 126 ? 25.286 -5.087 4.997 1.00 60.47 126 PHE A N 1
ATOM 952 C CA . PHE A 1 126 ? 25.960 -6.255 5.557 1.00 60.47 126 PHE A CA 1
ATOM 953 C C . PHE A 1 126 ? 26.192 -6.020 7.052 1.00 60.47 126 PHE A C 1
ATOM 955 O O . PHE A 1 126 ? 26.528 -4.908 7.467 1.00 60.47 126 PHE A O 1
ATOM 962 N N . ALA A 1 127 ? 26.061 -7.074 7.863 1.00 60.12 127 ALA A N 1
ATOM 963 C CA . ALA A 1 127 ? 26.553 -7.035 9.235 1.00 60.12 127 ALA A CA 1
ATOM 964 C C . ALA A 1 127 ? 28.020 -6.563 9.217 1.00 60.12 127 ALA A C 1
ATOM 966 O O . ALA A 1 127 ? 28.771 -7.001 8.337 1.00 60.12 127 ALA A O 1
ATOM 967 N N . PRO A 1 128 ? 28.447 -5.681 10.142 1.00 59.25 128 PRO A N 1
ATOM 968 C CA . PRO A 1 128 ? 29.841 -5.278 10.198 1.00 59.25 128 PRO A CA 1
ATOM 969 C C . PRO A 1 128 ? 30.684 -6.545 10.309 1.00 59.25 128 PRO A C 1
ATOM 971 O O . PRO A 1 128 ? 30.457 -7.370 11.196 1.00 59.25 128 PRO A O 1
ATOM 974 N N . THR A 1 129 ? 31.622 -6.727 9.380 1.00 60.16 129 THR A N 1
ATOM 975 C CA . THR A 1 129 ? 32.605 -7.803 9.465 1.00 60.16 129 THR A CA 1
ATOM 976 C C . THR A 1 129 ? 33.313 -7.641 10.801 1.00 60.16 129 THR A C 1
ATOM 978 O O . THR A 1 129 ? 34.089 -6.702 10.988 1.00 60.16 129 THR A O 1
ATOM 981 N N . TYR A 1 130 ? 32.998 -8.511 11.759 1.00 56.09 130 TYR A N 1
ATOM 982 C CA . TYR A 1 130 ? 33.701 -8.554 13.028 1.00 56.09 130 TYR A CA 1
ATOM 983 C C . TYR A 1 130 ? 35.128 -8.989 12.693 1.00 56.09 130 TYR A C 1
ATOM 985 O O . TYR A 1 130 ? 35.380 -10.167 12.440 1.00 56.09 130 TYR A O 1
ATOM 993 N N . ASN A 1 131 ? 36.052 -8.032 12.591 1.00 57.03 131 ASN A N 1
ATOM 994 C CA . ASN A 1 131 ? 37.466 -8.322 12.401 1.00 57.03 131 ASN A CA 1
ATOM 995 C C . ASN A 1 131 ? 37.938 -9.097 13.634 1.00 57.03 131 ASN A C 1
ATOM 997 O O . ASN A 1 131 ? 38.240 -8.517 14.676 1.00 57.03 131 ASN A O 1
ATOM 1001 N N . ALA A 1 132 ? 37.992 -10.423 13.522 1.00 53.66 132 ALA A N 1
ATOM 1002 C CA . ALA A 1 132 ? 38.512 -11.338 14.532 1.00 53.66 132 ALA A CA 1
ATOM 1003 C C . ALA A 1 132 ? 40.053 -11.258 14.628 1.00 53.66 132 ALA A C 1
ATOM 1005 O O . ALA A 1 132 ? 40.736 -12.276 14.622 1.00 53.66 132 ALA A O 1
ATOM 1006 N N . GLY A 1 133 ? 40.607 -10.042 14.665 1.00 52.16 133 GLY A N 1
ATOM 1007 C CA . GLY A 1 133 ? 42.043 -9.771 14.548 1.00 52.16 133 GLY A CA 1
ATOM 1008 C C . GLY A 1 133 ? 42.590 -8.739 15.532 1.00 52.16 133 GLY A C 1
ATOM 1009 O O . GLY A 1 133 ? 43.713 -8.276 15.364 1.00 52.16 133 GLY A O 1
ATOM 1010 N N . SER A 1 134 ? 41.830 -8.349 16.555 1.00 50.97 134 SER A N 1
ATOM 1011 C CA . SER A 1 134 ? 42.331 -7.458 17.606 1.00 50.97 134 SER A CA 1
ATOM 1012 C C . SER A 1 134 ? 41.827 -7.919 18.968 1.00 50.97 134 SER A C 1
ATOM 1014 O O . SER A 1 134 ? 40.796 -7.463 19.458 1.00 50.97 134 SER A O 1
ATOM 1016 N N . ARG A 1 135 ? 42.558 -8.852 19.578 1.00 42.53 135 ARG A N 1
ATOM 1017 C CA . ARG A 1 135 ? 42.624 -8.948 21.039 1.00 42.53 135 ARG A CA 1
ATOM 1018 C C . ARG A 1 135 ? 44.016 -8.475 21.484 1.00 42.53 135 ARG A C 1
ATOM 1020 O O . ARG A 1 135 ? 44.952 -8.689 20.714 1.00 42.53 135 ARG A O 1
ATOM 1027 N N . PRO A 1 136 ? 44.098 -7.780 22.634 1.00 56.00 136 PRO A N 1
ATOM 1028 C CA . PRO A 1 136 ? 45.334 -7.201 23.160 1.00 56.00 136 PRO A CA 1
ATOM 1029 C C . PRO A 1 136 ? 46.390 -8.259 23.484 1.00 56.00 136 PRO A C 1
ATOM 1031 O O . PRO A 1 136 ? 45.995 -9.410 23.786 1.00 56.00 136 PRO A O 1
#

Organism: NCBI:txid29428

pLDDT: mean 81.36, std 17.28, range [42.22, 98.56]